Protein AF-A0A244EF75-F1 (afdb_monomer_lite)

Secondary structure (DSSP, 8-state):
-PPPPPTT--HHHHHHHHHHHHHHHHHHHHHHHHHHHHHHHHHHHHHHHHHHTT--HHHHHHHHHHHHHHHHHHHHHHHHHHHHHHHHHHHHHHHTS--

Foldseek 3Di:
DQDDDDPPDDPVRSVVSLVVNLVCLVVVLVVQLVVLVVQLVVLVVQLVVCVVVVHPVVSNVVSVVSNVVSVVSNVVSVVVSVVVVVVSVVVVVVVPDDD

Structure (mmCIF, N/CA/C/O backbone):
data_AF-A0A244EF75-F1
#
_entry.id   AF-A0A244EF75-F1
#
loop_
_atom_site.group_PDB
_atom_site.id
_atom_site.type_symbol
_atom_site.label_atom_id
_atom_site.label_alt_id
_atom_site.label_comp_id
_atom_site.label_asym_id
_atom_site.label_entity_id
_atom_site.label_seq_id
_atom_site.pdbx_PDB_ins_code
_atom_site.Cartn_x
_atom_site.Cartn_y
_atom_site.Cartn_z
_atom_site.occupancy
_atom_site.B_iso_or_equiv
_atom_site.auth_seq_id
_atom_site.auth_comp_id
_atom_site.auth_asym_id
_atom_site.auth_atom_id
_atom_site.pdbx_PDB_model_num
ATOM 1 N N . MET A 1 1 ? -0.216 -7.371 18.223 1.00 56.91 1 MET A N 1
ATOM 2 C CA . MET A 1 1 ? -1.247 -8.352 18.627 1.00 56.91 1 MET A CA 1
ATOM 3 C C . MET A 1 1 ? -2.322 -7.538 19.320 1.00 56.91 1 MET A C 1
ATOM 5 O O . MET A 1 1 ? -1.937 -6.695 20.115 1.00 56.91 1 MET A O 1
ATOM 9 N N . LEU A 1 2 ? -3.598 -7.676 18.940 1.00 69.81 2 LEU A N 1
ATOM 10 C CA . LEU A 1 2 ? -4.684 -6.931 19.593 1.00 69.81 2 LEU A CA 1
ATOM 11 C C . LEU A 1 2 ? -4.819 -7.440 21.028 1.00 69.81 2 LEU A C 1
ATOM 13 O O . LEU A 1 2 ? -4.877 -8.655 21.233 1.00 69.81 2 LEU A O 1
ATOM 17 N N . GLU A 1 3 ? -4.831 -6.535 21.994 1.00 73.88 3 GLU A N 1
ATOM 18 C CA . GLU A 1 3 ? -5.030 -6.899 23.391 1.00 73.88 3 GLU A CA 1
ATOM 19 C C . GLU A 1 3 ? -6.499 -7.251 23.635 1.00 73.88 3 GLU A C 1
ATOM 21 O O . GLU A 1 3 ? -7.383 -6.509 23.196 1.00 73.88 3 GLU A O 1
ATOM 26 N N . PRO A 1 4 ? -6.781 -8.389 24.290 1.00 74.31 4 PRO A N 1
ATOM 27 C CA . PRO A 1 4 ? -8.144 -8.767 24.620 1.00 74.31 4 PRO A CA 1
ATOM 28 C C . PRO A 1 4 ? -8.687 -7.880 25.747 1.00 74.31 4 PRO A C 1
ATOM 30 O O . PRO A 1 4 ? -8.023 -7.686 26.764 1.00 74.31 4 PRO A O 1
ATOM 33 N N . VAL A 1 5 ? -9.915 -7.388 25.584 1.00 74.00 5 VAL A N 1
ATOM 34 C CA . VAL A 1 5 ? -10.669 -6.744 26.667 1.00 74.00 5 VAL A CA 1
ATOM 35 C C . VAL A 1 5 ? -11.124 -7.831 27.648 1.00 74.00 5 VAL A C 1
ATOM 37 O O . VAL A 1 5 ? -11.659 -8.864 27.236 1.00 74.00 5 VAL A O 1
ATOM 40 N N . SER A 1 6 ? -10.861 -7.632 28.941 1.00 74.31 6 SER A N 1
ATOM 41 C CA . SER A 1 6 ? -11.263 -8.564 30.002 1.00 74.31 6 SER A CA 1
ATOM 42 C C . SER A 1 6 ? -12.773 -8.497 30.229 1.00 74.31 6 SER A C 1
ATOM 44 O O . SER A 1 6 ? -13.342 -7.416 30.263 1.00 74.31 6 SER A O 1
ATOM 46 N N . ALA A 1 7 ? -13.431 -9.632 30.475 1.00 68.56 7 ALA A N 1
ATOM 47 C CA . ALA A 1 7 ? -14.876 -9.673 30.735 1.00 68.56 7 ALA A CA 1
ATOM 48 C C . ALA A 1 7 ? -15.316 -8.919 32.014 1.00 68.56 7 ALA A C 1
ATOM 50 O O . ALA A 1 7 ? -16.511 -8.761 32.239 1.00 68.56 7 ALA A O 1
ATOM 51 N N . GLY A 1 8 ? -14.369 -8.484 32.855 1.00 71.94 8 GLY A N 1
ATOM 52 C CA . GLY A 1 8 ? -14.623 -7.706 34.072 1.00 71.94 8 GLY A CA 1
ATOM 53 C C . GLY A 1 8 ? -14.037 -6.291 34.067 1.00 71.94 8 GLY A C 1
ATOM 54 O O . GLY A 1 8 ? -13.991 -5.683 35.133 1.00 71.94 8 GLY A O 1
ATOM 55 N N . SER A 1 9 ? -13.541 -5.789 32.929 1.00 74.56 9 SER A N 1
ATOM 56 C CA . SER A 1 9 ? -13.015 -4.420 32.843 1.00 74.56 9 SER A CA 1
ATOM 57 C C . SER A 1 9 ? -14.132 -3.387 32.965 1.00 74.56 9 SER A C 1
ATOM 59 O O . SER A 1 9 ? -15.236 -3.604 32.461 1.00 74.56 9 SER A O 1
ATOM 61 N N . SER A 1 10 ? -13.834 -2.248 33.590 1.00 79.75 10 SER A N 1
ATOM 62 C CA . SER A 1 10 ? -14.747 -1.100 33.574 1.00 79.75 10 SER A CA 1
ATOM 63 C C . SER A 1 10 ? -14.924 -0.557 32.146 1.00 79.75 10 SER A C 1
ATOM 65 O O . SER A 1 10 ? -14.103 -0.826 31.265 1.00 79.75 10 SER A O 1
ATOM 67 N N . GLU A 1 11 ? -15.985 0.220 31.899 1.00 78.56 11 GLU A N 1
ATOM 68 C CA . GLU A 1 11 ? -16.203 0.859 30.589 1.00 78.56 11 GLU A CA 1
ATOM 69 C C . GLU A 1 11 ? -15.008 1.734 30.167 1.00 78.56 11 GLU A C 1
ATOM 71 O O . GLU A 1 11 ? -14.630 1.735 28.994 1.00 78.56 11 GLU A O 1
ATOM 76 N N . ASP A 1 12 ? -14.366 2.409 31.126 1.00 79.94 12 ASP A N 1
ATOM 77 C CA . ASP A 1 12 ? -13.183 3.242 30.885 1.00 79.94 12 ASP A CA 1
ATOM 78 C C . ASP A 1 12 ? -11.949 2.400 30.510 1.00 79.94 12 ASP A C 1
ATOM 80 O O . AS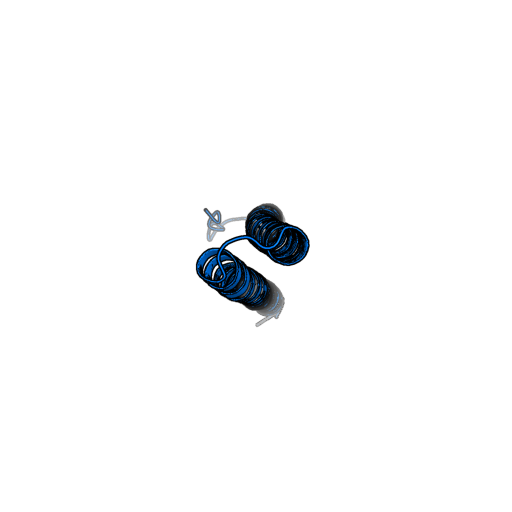P A 1 12 ? -11.237 2.728 29.559 1.00 79.94 12 ASP A O 1
ATOM 84 N N . GLU A 1 13 ? -11.720 1.274 31.194 1.00 80.81 13 GLU A N 1
ATOM 85 C CA . GLU A 1 13 ? -10.618 0.353 30.877 1.00 80.81 13 GLU A CA 1
ATOM 86 C C . GLU A 1 13 ? -10.805 -0.312 29.506 1.00 80.81 13 GLU A C 1
ATOM 88 O O . GLU A 1 13 ? -9.848 -0.441 28.735 1.00 80.81 13 GLU A O 1
ATOM 93 N N . ALA A 1 14 ? -12.038 -0.703 29.172 1.00 78.50 14 ALA A N 1
ATOM 94 C CA . ALA A 1 14 ? -12.367 -1.253 27.861 1.00 78.50 14 ALA A CA 1
ATOM 95 C C . ALA A 1 14 ? -12.127 -0.222 26.744 1.00 78.50 14 ALA A C 1
ATOM 97 O O . ALA A 1 14 ? -11.516 -0.545 25.720 1.00 78.50 14 ALA A O 1
ATOM 98 N N . ALA A 1 15 ? -12.532 1.035 26.960 1.00 79.00 15 ALA A N 1
ATOM 99 C CA . ALA A 1 15 ? -12.326 2.121 26.006 1.00 79.00 15 ALA A CA 1
ATOM 100 C C . ALA A 1 15 ? -10.837 2.438 25.779 1.00 79.00 15 ALA A C 1
ATOM 102 O O . ALA A 1 15 ? -10.429 2.719 24.646 1.00 79.00 15 ALA A O 1
ATOM 103 N N . GLU A 1 16 ? -10.009 2.369 26.823 1.00 84.88 16 GLU A N 1
ATOM 104 C CA . GLU A 1 16 ? -8.568 2.604 26.708 1.00 84.88 16 GLU A CA 1
ATOM 105 C C . GLU A 1 16 ? -7.852 1.481 25.937 1.00 84.88 16 GLU A C 1
ATOM 107 O O . GLU A 1 16 ? -7.009 1.755 25.071 1.00 84.88 16 GLU A O 1
ATOM 112 N N . VAL A 1 17 ? -8.230 0.219 26.173 1.00 82.94 17 VAL A N 1
ATOM 113 C CA . VAL A 1 17 ? -7.717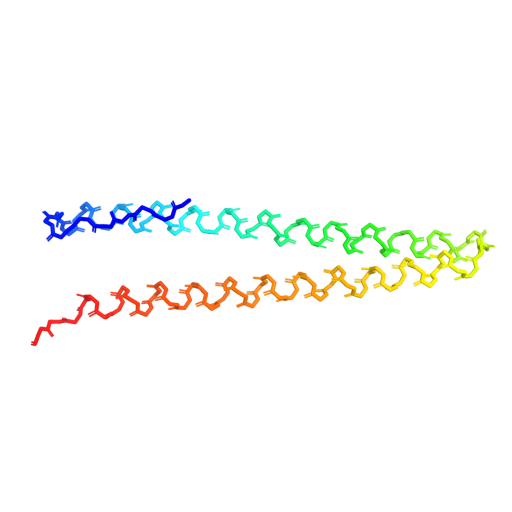 -0.930 25.405 1.00 82.94 17 VAL A CA 1
ATOM 114 C C . VAL A 1 17 ? -8.122 -0.829 23.933 1.00 82.94 17 VAL A C 1
ATOM 116 O O . VAL A 1 17 ? -7.282 -1.016 23.047 1.00 82.94 17 VAL A O 1
ATOM 119 N N . ASP A 1 18 ? -9.371 -0.462 23.645 1.00 81.00 18 ASP A N 1
ATOM 120 C CA . ASP A 1 18 ? -9.848 -0.254 22.275 1.00 81.00 18 ASP A CA 1
ATOM 121 C C . ASP A 1 18 ? -9.118 0.892 21.568 1.00 81.00 18 ASP A C 1
ATOM 123 O O . ASP A 1 18 ? -8.736 0.758 20.399 1.00 81.00 18 ASP A O 1
ATOM 127 N N . TYR A 1 19 ? -8.852 1.997 22.270 1.00 81.62 19 TYR A N 1
ATOM 128 C CA . TYR A 1 19 ? -8.061 3.105 21.739 1.00 81.62 19 TYR A CA 1
ATOM 129 C C . TYR A 1 19 ? -6.638 2.660 21.382 1.00 81.62 19 TYR A C 1
ATOM 131 O O . TYR A 1 19 ? -6.173 2.905 20.262 1.00 81.62 19 TYR A O 1
ATOM 139 N N . ARG A 1 20 ? -5.958 1.943 22.287 1.00 84.75 20 ARG A N 1
ATOM 140 C CA . ARG A 1 20 ? -4.602 1.418 22.053 1.00 84.75 20 ARG A CA 1
ATOM 141 C C . ARG A 1 20 ? -4.572 0.436 20.882 1.00 84.75 20 ARG A C 1
ATOM 143 O O . ARG A 1 20 ? -3.704 0.538 20.010 1.00 84.75 20 ARG A O 1
ATOM 150 N N . ASN A 1 21 ? -5.553 -0.459 20.808 1.00 82.88 21 ASN A N 1
ATOM 151 C CA . ASN A 1 21 ? -5.722 -1.409 19.711 1.00 82.88 21 ASN A CA 1
ATOM 152 C C . ASN A 1 21 ? -5.964 -0.716 18.364 1.00 82.88 21 ASN A C 1
ATOM 154 O O . ASN A 1 21 ? -5.360 -1.097 17.356 1.00 82.88 21 ASN A O 1
ATOM 158 N N . ALA A 1 22 ? -6.804 0.321 18.332 1.00 81.38 22 ALA A N 1
ATOM 159 C CA . ALA A 1 22 ? -7.070 1.102 17.128 1.00 81.38 22 ALA A CA 1
ATOM 160 C C . ALA A 1 22 ? -5.820 1.858 16.654 1.00 81.38 22 ALA A C 1
ATOM 162 O O . ALA A 1 22 ? -5.513 1.861 15.457 1.00 81.38 22 ALA A O 1
ATOM 163 N N . LEU A 1 23 ? -5.069 2.453 17.585 1.00 85.56 23 LEU A N 1
ATOM 164 C CA . LEU A 1 23 ? -3.831 3.170 17.283 1.00 85.56 23 LEU A CA 1
ATOM 165 C C . LEU A 1 23 ? -2.755 2.222 16.735 1.00 85.56 23 LEU A C 1
ATOM 167 O O . LEU A 1 23 ? -2.095 2.538 15.739 1.00 85.56 23 LEU A O 1
ATOM 171 N N . TRP A 1 24 ? -2.616 1.041 17.346 1.00 84.88 24 TRP A N 1
ATOM 172 C CA . TRP A 1 24 ? -1.707 -0.005 16.881 1.00 84.88 24 TRP A CA 1
ATOM 173 C C . TRP A 1 24 ? -2.091 -0.497 15.486 1.00 84.88 24 TRP A C 1
ATOM 175 O O . TRP A 1 24 ? -1.241 -0.534 14.598 1.00 84.88 24 TRP A O 1
ATOM 185 N N . LEU A 1 25 ? -3.370 -0.819 15.264 1.00 83.94 25 LEU A N 1
ATOM 186 C CA . LEU A 1 25 ? -3.866 -1.288 13.971 1.00 83.94 25 LEU A CA 1
ATOM 187 C C . LEU A 1 25 ? -3.609 -0.256 12.871 1.00 83.94 25 LEU A C 1
ATOM 189 O O . LEU A 1 25 ? -3.133 -0.619 11.797 1.00 83.94 25 LEU A O 1
ATOM 193 N N . ARG A 1 26 ? -3.892 1.022 13.140 1.00 86.19 26 ARG A N 1
ATOM 194 C CA . ARG A 1 26 ? -3.647 2.110 12.191 1.00 86.19 26 ARG A CA 1
ATOM 195 C C . ARG A 1 26 ? -2.163 2.244 11.868 1.00 86.19 26 ARG A C 1
ATOM 197 O O . ARG A 1 26 ? -1.797 2.168 10.704 1.00 86.19 26 ARG A O 1
ATOM 204 N N . SER A 1 27 ? -1.318 2.366 12.889 1.00 88.12 27 SER A N 1
ATOM 205 C CA . SER A 1 27 ? 0.126 2.566 12.704 1.00 88.12 27 SER A CA 1
ATOM 206 C C . SER A 1 27 ? 0.772 1.380 11.982 1.00 88.12 27 SER A C 1
ATOM 208 O O . SER A 1 27 ? 1.601 1.558 11.091 1.00 88.12 27 SER A O 1
ATOM 210 N N . TYR A 1 28 ? 0.354 0.158 12.325 1.00 87.25 28 TYR A N 1
ATOM 211 C CA . TYR A 1 28 ? 0.797 -1.057 11.653 1.00 87.25 28 TYR A CA 1
ATOM 212 C C . TYR A 1 28 ? 0.383 -1.049 10.179 1.00 87.25 28 TYR A C 1
ATOM 214 O O . TYR A 1 28 ? 1.233 -1.217 9.309 1.00 87.25 28 TYR A O 1
ATOM 222 N N . MET A 1 29 ? -0.896 -0.803 9.879 1.00 89.88 29 MET A N 1
ATOM 223 C CA . MET A 1 29 ? -1.403 -0.800 8.501 1.00 89.88 29 MET A CA 1
ATOM 224 C C . MET A 1 29 ? -0.789 0.317 7.652 1.00 89.88 29 MET A C 1
ATOM 226 O O . MET A 1 29 ? -0.423 0.057 6.505 1.00 89.88 29 MET A O 1
ATOM 230 N N . ASP A 1 30 ? -0.594 1.511 8.217 1.00 91.69 30 ASP A N 1
ATOM 231 C CA . ASP A 1 30 ? 0.059 2.639 7.544 1.00 91.69 30 ASP A CA 1
ATOM 232 C C . ASP A 1 30 ? 1.484 2.267 7.102 1.00 91.69 30 ASP A C 1
ATOM 234 O O . ASP A 1 30 ? 1.862 2.532 5.960 1.00 91.69 30 ASP A O 1
ATOM 238 N N . MET A 1 31 ? 2.250 1.557 7.940 1.00 94.12 31 MET A N 1
ATOM 239 C CA . MET A 1 31 ? 3.589 1.076 7.576 1.00 94.12 31 MET A CA 1
ATOM 240 C C . MET A 1 31 ? 3.560 0.091 6.395 1.00 94.12 31 MET A C 1
ATOM 242 O O . MET A 1 31 ? 4.408 0.172 5.504 1.00 94.12 31 MET A O 1
ATOM 246 N N . TYR A 1 32 ? 2.587 -0.826 6.343 1.00 91.44 32 TYR A N 1
ATOM 247 C CA . TYR A 1 32 ? 2.458 -1.748 5.206 1.00 91.44 32 TYR A CA 1
ATOM 248 C C . TYR A 1 32 ? 2.032 -1.033 3.930 1.00 91.44 32 TYR A C 1
ATOM 250 O O . TYR A 1 32 ? 2.597 -1.308 2.871 1.00 91.44 32 TYR A O 1
ATOM 258 N N . ILE A 1 33 ? 1.067 -0.116 4.018 1.00 92.56 33 ILE A N 1
ATOM 259 C CA . ILE A 1 33 ? 0.629 0.690 2.874 1.00 92.56 33 ILE A CA 1
ATOM 260 C C . ILE A 1 33 ? 1.812 1.505 2.342 1.00 92.56 33 ILE A C 1
ATOM 262 O O . ILE A 1 33 ? 2.076 1.461 1.141 1.00 92.56 33 ILE A O 1
ATOM 266 N N . LEU A 1 34 ? 2.578 2.156 3.224 1.00 94.81 34 LEU A N 1
ATOM 267 C CA . LEU A 1 34 ? 3.775 2.910 2.853 1.00 94.81 34 LEU A CA 1
ATOM 268 C C . LEU A 1 34 ? 4.829 2.015 2.194 1.00 94.81 34 LEU A C 1
ATOM 270 O O . LEU A 1 34 ? 5.400 2.391 1.176 1.00 94.81 34 LEU A O 1
ATOM 274 N N . ARG A 1 35 ? 5.052 0.801 2.712 1.00 95.75 35 ARG A N 1
ATOM 275 C CA . ARG A 1 35 ? 5.983 -0.167 2.110 1.00 95.75 35 ARG A CA 1
ATOM 276 C C . ARG A 1 35 ? 5.603 -0.498 0.667 1.00 95.75 35 ARG A C 1
ATOM 278 O O . ARG A 1 35 ? 6.466 -0.490 -0.209 1.00 95.75 35 ARG A O 1
ATOM 285 N N . TRP A 1 36 ? 4.326 -0.783 0.416 1.00 96.12 36 TRP A N 1
ATOM 286 C CA . TRP A 1 36 ? 3.832 -1.069 -0.934 1.00 96.12 36 TRP A CA 1
ATOM 287 C C . TRP A 1 36 ? 3.870 0.166 -1.841 1.00 96.12 36 TRP A C 1
ATOM 289 O O . TRP A 1 36 ? 4.233 0.038 -3.009 1.00 96.12 36 TRP A O 1
ATOM 299 N N . ALA A 1 37 ? 3.579 1.354 -1.307 1.00 95.12 37 ALA A N 1
ATOM 300 C CA . ALA A 1 37 ? 3.687 2.614 -2.037 1.00 95.12 37 ALA A CA 1
ATOM 301 C C . ALA A 1 37 ? 5.137 2.912 -2.457 1.00 95.12 37 ALA A C 1
ATOM 303 O O . ALA A 1 37 ? 5.385 3.226 -3.619 1.00 95.12 37 ALA A O 1
ATOM 304 N N . CYS A 1 38 ? 6.106 2.748 -1.551 1.00 97.38 38 CYS A N 1
ATOM 305 C CA . CYS A 1 38 ? 7.529 2.916 -1.851 1.00 97.38 38 CYS A CA 1
ATOM 306 C C . CYS A 1 38 ? 8.014 1.905 -2.894 1.00 97.38 38 CYS A C 1
ATOM 308 O O . CYS A 1 38 ? 8.731 2.281 -3.818 1.00 97.38 38 CYS A O 1
ATOM 310 N N . LEU A 1 39 ? 7.602 0.636 -2.780 1.00 96.56 39 LEU A N 1
ATOM 311 C CA . LEU A 1 39 ? 7.922 -0.389 -3.774 1.00 96.56 39 LEU A CA 1
ATOM 312 C C . LEU A 1 39 ? 7.366 -0.014 -5.154 1.00 96.56 39 LEU A C 1
ATOM 314 O O . LEU A 1 39 ? 8.080 -0.088 -6.151 1.00 96.56 39 LEU A O 1
ATOM 318 N N . TRP A 1 40 ? 6.107 0.421 -5.206 1.00 97.56 40 TRP A N 1
ATOM 319 C CA . TRP A 1 40 ? 5.456 0.850 -6.440 1.00 97.56 40 TRP A CA 1
ATOM 320 C C . TRP A 1 40 ? 6.160 2.049 -7.085 1.00 97.56 40 TRP A C 1
ATOM 322 O O . TRP A 1 40 ? 6.499 1.991 -8.266 1.00 97.56 40 TRP A O 1
ATOM 332 N N . LEU A 1 41 ? 6.440 3.102 -6.310 1.00 97.88 41 LEU A N 1
ATOM 333 C CA . LEU A 1 41 ? 7.153 4.290 -6.790 1.00 97.88 41 LEU A CA 1
ATOM 334 C C . LEU A 1 41 ? 8.574 3.957 -7.252 1.00 97.88 41 LEU A C 1
ATOM 336 O O . LEU A 1 41 ? 9.002 4.436 -8.299 1.00 97.88 41 LEU A O 1
ATOM 340 N N . GLY A 1 42 ? 9.290 3.108 -6.512 1.00 97.69 42 GLY A N 1
ATOM 341 C CA . GLY A 1 42 ? 10.630 2.661 -6.886 1.00 97.69 42 GLY A CA 1
ATOM 342 C C . GLY A 1 42 ? 10.639 1.891 -8.207 1.00 97.69 42 GLY A C 1
ATOM 343 O O . GLY A 1 42 ? 11.503 2.123 -9.049 1.00 97.69 42 GLY A O 1
ATOM 344 N N . LEU A 1 43 ? 9.648 1.025 -8.431 1.00 97.50 43 LEU A N 1
ATOM 345 C CA . LEU A 1 43 ? 9.521 0.261 -9.674 1.00 97.50 43 LEU A CA 1
ATOM 346 C C . LEU A 1 43 ? 9.068 1.125 -10.854 1.00 97.50 43 LEU A C 1
ATOM 348 O O . LEU A 1 43 ? 9.526 0.902 -11.972 1.00 97.50 43 LEU A O 1
ATOM 352 N N . LEU A 1 44 ? 8.245 2.149 -10.613 1.00 97.31 44 LEU A N 1
ATOM 353 C CA . LEU A 1 44 ? 7.944 3.170 -11.618 1.00 97.31 44 LEU A CA 1
ATOM 354 C C . LEU A 1 44 ? 9.186 3.977 -11.999 1.00 97.31 44 LEU A C 1
ATOM 356 O O . LEU A 1 44 ? 9.463 4.137 -13.185 1.00 97.31 44 LEU A O 1
ATOM 360 N N . AL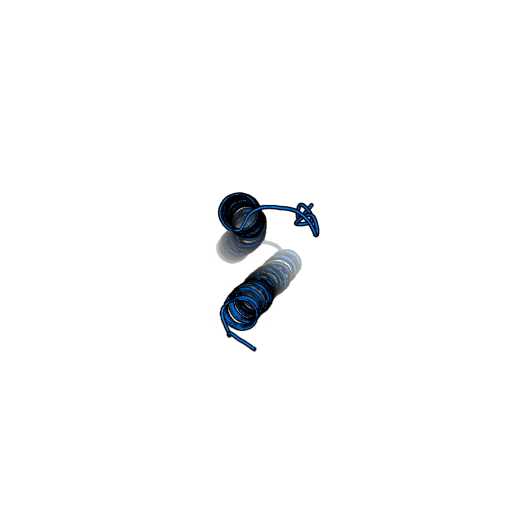A A 1 45 ? 9.956 4.445 -11.016 1.00 96.69 45 ALA A N 1
ATOM 361 C CA . ALA A 1 45 ? 11.204 5.159 -11.266 1.00 96.69 45 ALA A CA 1
ATOM 362 C C . ALA A 1 45 ? 12.197 4.284 -12.045 1.00 96.69 45 ALA A C 1
ATOM 364 O O . ALA A 1 45 ? 12.793 4.742 -13.019 1.00 96.69 45 ALA A O 1
ATOM 365 N N . LEU A 1 46 ? 12.314 3.003 -11.677 1.00 95.00 46 LEU A N 1
ATOM 366 C CA . LEU A 1 46 ? 13.124 2.037 -12.412 1.00 95.00 46 LEU A CA 1
ATOM 367 C C . LEU A 1 46 ? 12.627 1.869 -13.851 1.00 95.00 46 LEU A C 1
ATOM 369 O O . LEU A 1 46 ? 13.437 1.927 -14.766 1.00 95.00 46 LEU A O 1
ATOM 373 N N . ALA A 1 47 ? 11.322 1.707 -14.074 1.00 95.12 47 ALA A N 1
ATOM 374 C CA . ALA A 1 47 ? 10.765 1.586 -15.420 1.00 95.12 47 ALA A CA 1
ATOM 375 C C . ALA A 1 47 ? 11.068 2.825 -16.281 1.00 95.12 47 ALA A C 1
ATOM 377 O O . ALA A 1 47 ? 11.455 2.677 -17.439 1.00 95.12 47 ALA A O 1
ATOM 378 N N . ILE A 1 48 ? 10.967 4.032 -15.709 1.00 94.94 48 ILE A N 1
ATOM 379 C CA . ILE A 1 48 ? 11.312 5.292 -16.389 1.00 94.94 48 ILE A CA 1
ATOM 380 C C . ILE A 1 48 ? 12.795 5.311 -16.769 1.00 94.94 48 ILE A C 1
ATOM 382 O O . ILE A 1 48 ? 13.123 5.601 -17.920 1.00 94.94 48 ILE A O 1
ATOM 386 N N . LEU A 1 49 ? 13.691 4.970 -15.837 1.00 95.62 49 LEU A N 1
ATOM 387 C CA . LEU A 1 49 ? 15.135 4.934 -16.089 1.00 95.62 49 LEU A CA 1
ATOM 388 C C . LEU A 1 49 ? 15.476 3.903 -17.167 1.00 95.62 49 LEU A C 1
ATOM 390 O O . LEU A 1 49 ? 16.139 4.217 -18.149 1.00 95.62 49 LEU A O 1
ATOM 394 N N . VAL A 1 50 ? 14.972 2.681 -17.019 1.00 94.44 50 VAL A N 1
ATOM 395 C CA . VAL A 1 50 ? 15.220 1.576 -17.949 1.00 94.44 50 VAL A CA 1
ATOM 396 C C . VAL A 1 50 ? 14.745 1.927 -19.357 1.00 94.44 50 VAL A C 1
ATOM 398 O O . VAL A 1 50 ? 15.461 1.664 -20.319 1.00 94.44 50 VAL A O 1
ATOM 401 N N . HIS A 1 51 ? 13.579 2.566 -19.477 1.00 91.56 51 HIS A N 1
ATOM 402 C CA . HIS A 1 51 ? 13.070 3.049 -20.757 1.00 91.56 51 HIS A CA 1
ATOM 403 C C . HIS A 1 51 ? 13.931 4.178 -21.346 1.00 91.56 51 HIS A C 1
ATOM 405 O O . HIS A 1 51 ? 14.243 4.145 -22.531 1.00 91.56 51 HIS A O 1
ATOM 411 N N . SER A 1 52 ? 14.348 5.146 -20.524 1.00 90.12 52 SER A N 1
ATOM 412 C CA . SER A 1 52 ? 15.097 6.335 -20.969 1.00 90.12 52 SER A CA 1
ATOM 413 C C . SER A 1 52 ? 16.527 6.034 -21.421 1.00 90.12 52 SER A C 1
ATOM 415 O O . SER A 1 52 ? 17.075 6.760 -22.242 1.00 90.12 52 SER A O 1
ATOM 417 N N . TYR A 1 53 ? 17.138 4.985 -20.874 1.00 91.44 53 TYR A N 1
ATOM 418 C CA . TYR A 1 53 ? 18.527 4.608 -21.149 1.00 91.44 53 TYR A CA 1
ATOM 419 C C . TYR A 1 53 ? 18.649 3.362 -22.044 1.00 91.44 53 TYR A C 1
ATOM 421 O O . TYR A 1 53 ? 19.707 2.741 -22.072 1.00 91.44 53 TYR A O 1
ATOM 429 N N . GLU A 1 54 ? 17.575 2.981 -22.748 1.00 89.00 54 GLU A N 1
ATOM 430 C CA . GLU A 1 54 ? 17.560 1.864 -23.712 1.00 89.00 54 GLU A CA 1
ATOM 431 C C . GLU A 1 54 ? 18.092 0.534 -23.141 1.00 89.00 54 GLU A C 1
ATOM 433 O O . GLU A 1 54 ? 18.710 -0.282 -23.829 1.00 89.00 54 GLU A O 1
ATOM 438 N N . PHE A 1 55 ? 17.841 0.288 -21.854 1.00 90.19 55 PHE A N 1
ATOM 439 C CA . PHE A 1 55 ? 18.196 -0.975 -21.216 1.00 90.19 55 PHE A CA 1
ATOM 440 C C . PHE A 1 55 ? 17.398 -2.150 -21.815 1.00 90.19 55 PHE A C 1
ATOM 442 O O . PHE A 1 55 ? 16.361 -1.950 -22.456 1.00 90.19 55 PHE A O 1
ATOM 449 N N . PRO A 1 56 ? 17.826 -3.408 -21.574 1.00 92.69 56 PRO A N 1
ATOM 450 C CA . PRO A 1 56 ? 17.143 -4.580 -22.107 1.00 92.69 56 PRO A CA 1
ATOM 451 C C . PRO A 1 56 ? 15.644 -4.574 -21.791 1.00 92.69 56 PRO A C 1
ATOM 453 O O . PRO A 1 56 ? 15.245 -4.428 -20.635 1.00 92.69 56 PRO A O 1
ATOM 456 N N . GLY A 1 57 ? 14.806 -4.824 -22.802 1.00 89.50 57 GLY A N 1
ATOM 457 C CA . GLY A 1 57 ? 13.346 -4.801 -22.649 1.00 89.50 57 GLY A CA 1
ATOM 458 C C . GLY A 1 57 ? 12.810 -5.761 -21.577 1.00 89.50 57 GLY A C 1
ATOM 459 O O . GLY A 1 57 ? 11.765 -5.505 -20.985 1.00 89.50 57 GLY A O 1
ATOM 460 N N . ILE A 1 58 ? 13.553 -6.825 -21.253 1.00 92.69 58 ILE A N 1
ATOM 461 C CA . ILE A 1 58 ? 13.209 -7.750 -20.165 1.00 92.69 58 ILE A CA 1
ATOM 462 C C . ILE A 1 58 ? 13.215 -7.055 -18.795 1.00 92.69 58 ILE A C 1
ATOM 464 O O . ILE A 1 58 ? 12.369 -7.344 -17.952 1.00 92.69 58 ILE A O 1
ATOM 468 N N . LEU A 1 59 ? 14.128 -6.100 -18.589 1.00 92.56 59 LEU A N 1
ATOM 469 C CA . LEU A 1 59 ? 14.225 -5.323 -17.358 1.00 92.56 59 LEU A CA 1
ATOM 470 C C . LEU A 1 59 ? 13.054 -4.340 -17.250 1.00 92.56 59 LEU A C 1
ATOM 472 O O . LEU A 1 59 ? 12.504 -4.162 -16.166 1.00 92.56 59 LEU A O 1
ATOM 476 N N . LEU A 1 60 ? 12.620 -3.770 -18.380 1.00 93.56 60 LEU A N 1
ATOM 477 C CA . LEU A 1 60 ? 11.442 -2.901 -18.434 1.00 93.56 60 LEU A CA 1
ATOM 478 C C . LEU A 1 60 ? 10.178 -3.694 -18.103 1.00 93.56 60 LEU A C 1
ATOM 480 O O . LEU A 1 60 ?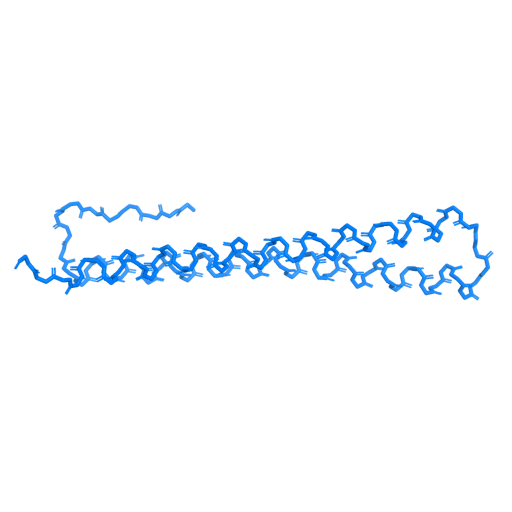 9.386 -3.274 -17.261 1.00 93.56 60 LEU A O 1
ATOM 484 N N . MET A 1 61 ? 10.021 -4.872 -18.709 1.00 96.06 61 MET A N 1
ATOM 485 C CA . MET A 1 61 ? 8.905 -5.773 -18.420 1.00 96.06 61 MET A CA 1
ATOM 486 C C . MET A 1 61 ? 8.878 -6.192 -16.949 1.00 96.06 61 MET A C 1
ATOM 488 O O . MET A 1 61 ? 7.814 -6.168 -16.330 1.00 96.06 61 MET A O 1
ATOM 492 N N . ALA A 1 62 ? 10.032 -6.525 -16.363 1.00 96.31 62 ALA A N 1
ATOM 493 C CA . ALA A 1 62 ? 10.134 -6.861 -14.947 1.00 96.31 62 ALA A CA 1
ATOM 494 C C . ALA A 1 62 ? 9.763 -5.672 -14.042 1.00 96.31 62 ALA A C 1
ATOM 496 O O . ALA A 1 62 ? 8.988 -5.845 -13.101 1.00 96.31 62 ALA A O 1
ATOM 497 N N . ALA A 1 63 ? 10.253 -4.465 -14.349 1.00 95.69 63 ALA A N 1
ATOM 498 C CA . ALA A 1 63 ? 9.943 -3.252 -13.593 1.00 95.69 63 ALA A CA 1
ATOM 499 C C . ALA A 1 63 ? 8.447 -2.905 -13.653 1.00 95.69 63 ALA A C 1
ATOM 501 O O . ALA A 1 63 ? 7.827 -2.677 -12.614 1.00 95.69 63 ALA A O 1
ATOM 502 N N . LEU A 1 64 ? 7.838 -2.941 -14.843 1.00 96.50 64 LEU A N 1
ATOM 503 C CA . LEU A 1 64 ? 6.408 -2.677 -15.031 1.00 96.50 64 LEU A CA 1
ATOM 504 C C . LEU A 1 64 ? 5.535 -3.731 -14.346 1.00 96.50 64 LEU A C 1
ATOM 506 O O . LEU A 1 64 ? 4.591 -3.387 -13.636 1.00 96.50 64 LEU A O 1
ATOM 510 N N . THR A 1 65 ? 5.873 -5.010 -14.507 1.00 97.62 65 THR A N 1
ATOM 511 C CA . THR A 1 65 ? 5.162 -6.114 -13.845 1.00 97.62 65 THR A CA 1
ATOM 512 C C . THR A 1 65 ? 5.235 -5.959 -12.330 1.00 97.62 65 THR A C 1
ATOM 514 O O . THR A 1 65 ? 4.219 -6.025 -11.637 1.00 97.62 65 THR A O 1
ATOM 517 N N . GLY A 1 66 ? 6.428 -5.675 -11.808 1.00 96.31 66 GLY A N 1
ATOM 518 C CA . GLY A 1 66 ? 6.626 -5.391 -10.397 1.00 96.31 66 GLY A CA 1
A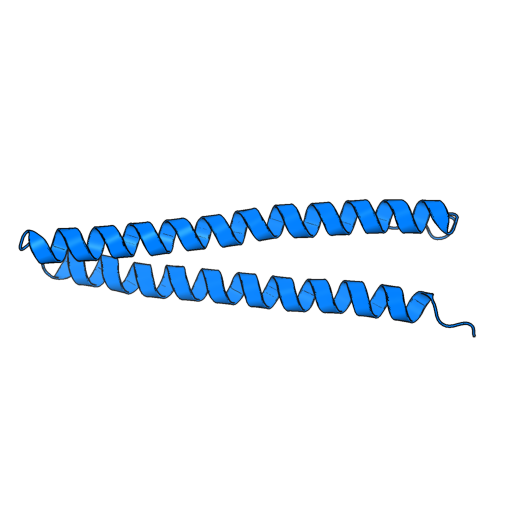TOM 519 C C . GLY A 1 66 ? 5.819 -4.178 -9.925 1.00 96.31 66 GLY A C 1
ATOM 520 O O . GLY A 1 66 ? 5.219 -4.238 -8.854 1.00 96.31 66 GLY A O 1
ATOM 521 N N . ALA A 1 67 ? 5.751 -3.100 -10.711 1.00 96.62 67 ALA A N 1
ATOM 522 C CA . ALA A 1 67 ? 4.944 -1.929 -10.380 1.00 96.62 67 ALA A CA 1
ATOM 523 C C . ALA A 1 67 ? 3.451 -2.291 -10.286 1.00 96.62 67 ALA A C 1
ATOM 525 O O . ALA A 1 67 ? 2.789 -1.913 -9.320 1.00 96.62 67 ALA A O 1
ATOM 526 N N . VAL A 1 68 ? 2.921 -3.094 -11.212 1.00 97.56 68 VAL A N 1
ATOM 527 C CA . VAL A 1 68 ? 1.531 -3.582 -11.133 1.00 97.56 68 VAL A CA 1
ATOM 528 C C . VAL A 1 68 ? 1.294 -4.370 -9.842 1.00 97.56 68 VAL A C 1
ATOM 530 O O . VAL A 1 68 ? 0.316 -4.109 -9.139 1.00 97.56 68 VAL A O 1
ATOM 533 N N . PHE A 1 69 ? 2.204 -5.278 -9.474 1.00 96.38 69 PHE A N 1
ATOM 534 C CA . PHE A 1 69 ? 2.107 -6.012 -8.208 1.00 96.38 69 PHE A CA 1
ATOM 535 C C . PHE A 1 69 ? 2.226 -5.101 -6.982 1.00 96.38 69 PHE A C 1
ATOM 537 O O . PHE A 1 69 ? 1.482 -5.278 -6.017 1.00 96.38 69 PHE A O 1
ATOM 544 N N . GLY A 1 70 ? 3.113 -4.106 -7.024 1.00 93.94 70 GLY A N 1
ATOM 545 C CA . GLY A 1 70 ? 3.269 -3.100 -5.977 1.00 93.94 70 GLY A CA 1
ATOM 546 C C . GLY A 1 70 ? 1.974 -2.323 -5.735 1.00 93.94 70 GLY A C 1
ATOM 547 O O . GLY A 1 70 ? 1.502 -2.216 -4.601 1.00 93.94 70 GLY A O 1
ATOM 548 N N . PHE A 1 71 ? 1.350 -1.862 -6.821 1.00 95.12 71 PHE A N 1
ATOM 549 C CA . PHE A 1 71 ? 0.070 -1.162 -6.788 1.00 95.12 71 PHE A CA 1
ATOM 550 C C . PHE A 1 71 ? -1.065 -2.059 -6.281 1.00 95.12 71 PHE A C 1
ATOM 552 O O . PHE A 1 71 ? -1.814 -1.665 -5.387 1.00 95.12 71 PHE A O 1
ATOM 559 N N . ALA A 1 72 ? -1.173 -3.286 -6.797 1.00 96.00 72 ALA A N 1
ATOM 560 C CA . ALA A 1 72 ? -2.183 -4.245 -6.356 1.00 96.00 72 ALA A CA 1
ATOM 561 C C . ALA A 1 72 ? -2.041 -4.578 -4.859 1.00 96.00 72 ALA A C 1
ATOM 563 O O . ALA A 1 72 ? -3.038 -4.611 -4.135 1.00 96.00 72 ALA A O 1
ATOM 564 N N . GLY A 1 73 ? -0.807 -4.760 -4.377 1.00 93.44 73 GLY A N 1
ATOM 565 C CA . GLY A 1 73 ? -0.507 -4.962 -2.960 1.00 93.44 73 GLY A CA 1
ATOM 566 C C . GLY A 1 73 ? -0.944 -3.778 -2.095 1.00 93.44 73 GLY A C 1
ATOM 567 O O . GLY A 1 73 ? -1.601 -3.978 -1.071 1.00 93.44 73 GLY A O 1
ATOM 568 N N . MET A 1 74 ? -0.671 -2.548 -2.541 1.00 94.25 74 MET A N 1
ATOM 569 C CA . MET A 1 74 ? -1.118 -1.324 -1.869 1.00 94.25 74 MET A CA 1
ATOM 570 C C . MET A 1 74 ? -2.650 -1.245 -1.781 1.00 94.25 74 MET A C 1
ATOM 572 O O . MET A 1 74 ? -3.197 -1.053 -0.694 1.00 94.25 74 MET A O 1
ATOM 576 N N . VAL A 1 75 ? -3.355 -1.446 -2.900 1.00 95.44 75 VAL A N 1
ATOM 577 C CA . VAL A 1 75 ? -4.829 -1.423 -2.949 1.00 95.44 75 VAL A CA 1
ATOM 578 C C . VAL A 1 75 ? -5.430 -2.489 -2.033 1.00 95.44 75 VAL A C 1
ATOM 580 O O . VAL A 1 75 ? -6.386 -2.211 -1.306 1.00 95.44 75 VAL A O 1
ATOM 583 N N . ASN A 1 76 ? -4.855 -3.693 -2.022 1.00 95.00 76 ASN A N 1
ATOM 584 C CA . ASN A 1 76 ? -5.315 -4.775 -1.160 1.00 95.00 76 ASN A CA 1
ATOM 585 C C . ASN A 1 76 ? -5.148 -4.420 0.328 1.00 95.00 76 ASN A C 1
ATOM 587 O O . ASN A 1 76 ? -6.087 -4.586 1.104 1.00 95.00 76 ASN A O 1
ATOM 591 N N . MET A 1 77 ? -4.009 -3.842 0.724 1.00 91.56 77 MET A N 1
ATOM 592 C CA . MET A 1 77 ? -3.793 -3.396 2.109 1.00 91.56 77 MET A CA 1
ATOM 593 C C . MET A 1 77 ? -4.771 -2.295 2.526 1.00 91.56 77 MET A C 1
ATOM 595 O O . MET A 1 77 ? -5.353 -2.371 3.609 1.00 91.56 77 MET A O 1
ATOM 599 N N . ILE A 1 78 ? -5.041 -1.322 1.650 1.00 92.12 78 ILE A N 1
ATOM 600 C CA . ILE A 1 78 ? -6.062 -0.292 1.899 1.00 92.12 78 ILE A CA 1
ATOM 601 C C . ILE A 1 78 ? -7.443 -0.939 2.076 1.00 92.12 78 ILE A C 1
ATOM 603 O O . ILE A 1 78 ? -8.190 -0.582 2.990 1.00 92.12 78 ILE A O 1
ATOM 607 N N . ALA A 1 79 ? -7.800 -1.910 1.232 1.00 93.38 7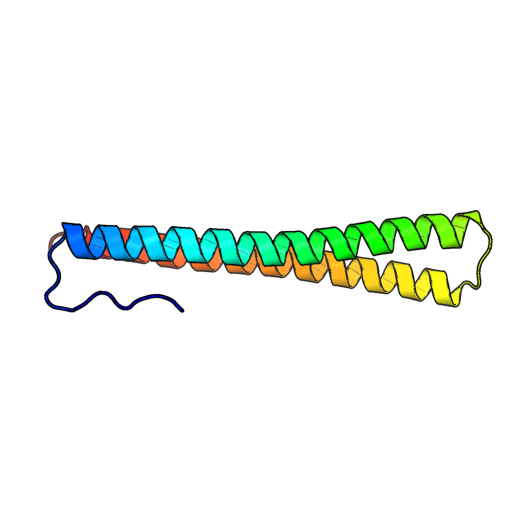9 ALA A N 1
ATOM 608 C CA . ALA A 1 79 ? -9.071 -2.619 1.340 1.00 93.38 79 ALA A CA 1
ATOM 609 C C . ALA A 1 79 ? -9.182 -3.415 2.652 1.00 93.38 79 ALA A C 1
ATOM 611 O O . ALA A 1 79 ? -10.226 -3.361 3.308 1.00 93.38 79 ALA A O 1
ATOM 612 N N . MET A 1 80 ? -8.117 -4.109 3.066 1.00 89.88 80 MET A N 1
ATOM 613 C CA . MET A 1 80 ? -8.063 -4.821 4.346 1.00 89.88 80 MET A CA 1
ATOM 614 C C . MET A 1 80 ? -8.198 -3.865 5.529 1.00 89.88 80 MET A C 1
ATOM 616 O O . MET A 1 80 ? -9.014 -4.120 6.413 1.00 89.88 80 MET A O 1
ATOM 620 N N . TYR A 1 81 ? -7.485 -2.736 5.513 1.00 87.88 81 TYR A N 1
ATOM 621 C CA . TYR A 1 81 ? -7.609 -1.709 6.545 1.00 87.88 81 TYR A CA 1
ATOM 622 C C . TYR A 1 81 ? -9.044 -1.185 6.645 1.00 87.88 81 TYR A C 1
ATOM 624 O O . TYR A 1 81 ? -9.614 -1.153 7.734 1.00 87.88 81 TYR A O 1
ATOM 632 N N . ARG A 1 82 ? -9.687 -0.863 5.514 1.00 88.88 82 ARG A N 1
ATOM 633 C CA . ARG A 1 82 ? -11.091 -0.409 5.500 1.00 88.88 82 ARG A CA 1
ATOM 634 C C . ARG A 1 82 ? -12.047 -1.464 6.059 1.00 88.88 82 ARG A C 1
ATOM 636 O O . ARG A 1 82 ? -12.986 -1.106 6.768 1.00 88.88 82 ARG A O 1
ATOM 643 N N . ARG A 1 83 ? -11.820 -2.749 5.760 1.00 88.69 83 ARG A N 1
ATOM 644 C CA . ARG A 1 83 ? -12.612 -3.860 6.316 1.00 88.69 83 ARG A CA 1
ATOM 645 C C . ARG A 1 83 ? -12.401 -3.996 7.823 1.00 88.69 83 ARG A C 1
ATOM 647 O O . ARG A 1 83 ? -13.384 -4.065 8.552 1.00 88.69 83 ARG A O 1
ATOM 654 N N . ALA A 1 84 ? -11.156 -3.973 8.290 1.00 84.50 84 ALA A N 1
ATOM 655 C CA . ALA A 1 84 ? -10.828 -4.075 9.710 1.00 84.50 84 ALA A CA 1
ATOM 656 C C . ALA A 1 84 ? -11.385 -2.885 10.508 1.00 84.50 84 ALA A C 1
ATOM 658 O O . ALA A 1 84 ? -12.062 -3.080 11.512 1.00 84.50 84 ALA A O 1
ATOM 659 N N . ALA A 1 85 ? -11.201 -1.660 10.009 1.00 82.69 85 ALA A N 1
ATOM 660 C CA . ALA A 1 85 ? -11.749 -0.450 10.614 1.00 82.69 85 ALA A CA 1
ATOM 661 C C . ALA A 1 85 ? -13.285 -0.478 10.677 1.00 82.69 85 ALA A C 1
ATOM 663 O O . ALA A 1 85 ? -13.870 -0.055 11.673 1.00 82.69 85 ALA A O 1
ATOM 664 N N . LYS A 1 86 ? -13.949 -1.016 9.642 1.00 85.94 86 LYS A N 1
ATOM 665 C CA . LYS A 1 86 ? -15.401 -1.226 9.663 1.00 85.94 86 LYS A CA 1
ATOM 666 C C . LYS A 1 86 ? -15.805 -2.208 10.767 1.00 85.94 86 LYS A C 1
ATOM 668 O O . LYS A 1 86 ? -16.698 -1.879 11.530 1.00 85.94 86 LYS A O 1
ATOM 673 N N . VAL A 1 87 ? -15.136 -3.356 10.888 1.00 82.62 87 VAL A N 1
ATOM 674 C CA . VAL A 1 87 ? -15.443 -4.358 11.929 1.00 82.62 87 VAL A CA 1
ATOM 675 C C . VAL A 1 87 ? -15.266 -3.785 13.335 1.00 82.62 87 VAL A C 1
ATOM 677 O O . VAL A 1 87 ? -16.125 -4.004 14.184 1.00 82.62 87 VAL A O 1
ATOM 680 N N . VAL A 1 88 ? -14.192 -3.030 13.580 1.00 75.81 88 VAL A N 1
ATOM 681 C CA . VAL A 1 88 ? -13.960 -2.373 14.879 1.00 75.81 88 VAL A CA 1
ATOM 682 C C . VAL A 1 88 ? -15.080 -1.378 15.185 1.00 75.81 88 VAL A C 1
ATOM 684 O O . VAL A 1 88 ? -15.678 -1.432 16.254 1.00 75.81 88 VAL A O 1
ATOM 687 N N . ARG A 1 89 ? -15.433 -0.518 14.224 1.00 78.75 89 ARG A N 1
ATOM 688 C CA . ARG A 1 89 ? -16.532 0.442 14.391 1.00 78.75 89 ARG A CA 1
ATOM 689 C C . ARG A 1 89 ? -17.878 -0.247 14.628 1.00 78.75 89 ARG A C 1
ATOM 691 O O . ARG A 1 89 ? -18.647 0.210 15.467 1.00 78.75 89 ARG A O 1
ATOM 698 N N . ASP A 1 90 ? -18.162 -1.318 13.892 1.00 81.50 90 ASP A N 1
ATOM 699 C CA . ASP A 1 90 ? -19.418 -2.059 14.002 1.00 81.50 90 ASP A CA 1
ATOM 700 C C . ASP A 1 90 ? -19.520 -2.772 15.369 1.00 81.50 90 ASP A C 1
ATOM 702 O O . ASP A 1 90 ? -20.603 -2.794 15.949 1.00 81.50 90 ASP A O 1
ATOM 706 N N . ARG A 1 91 ? -18.403 -3.271 15.932 1.00 74.00 91 ARG A N 1
ATOM 707 C CA . ARG A 1 91 ? -18.348 -3.808 17.309 1.00 74.00 91 ARG A CA 1
ATOM 708 C C . ARG A 1 91 ? -18.632 -2.740 18.364 1.00 74.00 91 ARG A C 1
ATOM 710 O O . ARG A 1 91 ? -19.525 -2.932 19.179 1.00 74.00 91 ARG A O 1
ATOM 717 N N . ILE A 1 92 ? -17.956 -1.593 18.289 1.00 69.88 92 ILE A N 1
ATOM 718 C CA . ILE A 1 92 ? -18.176 -0.472 19.222 1.00 69.88 92 ILE A CA 1
ATOM 719 C C . ILE A 1 92 ? -19.638 0.005 19.169 1.00 69.88 92 ILE A C 1
ATOM 721 O O . ILE A 1 92 ? -20.233 0.348 20.187 1.00 69.88 92 ILE A O 1
ATOM 725 N N . ALA A 1 93 ? -20.244 0.030 17.978 1.00 73.69 93 ALA A N 1
ATOM 726 C CA . ALA A 1 93 ? -21.647 0.405 17.819 1.00 73.69 93 ALA A CA 1
ATOM 727 C C . ALA A 1 93 ? -22.632 -0.646 18.367 1.00 73.69 93 ALA A C 1
ATOM 729 O O . ALA A 1 93 ? -23.767 -0.287 18.683 1.00 73.69 93 ALA A O 1
ATOM 730 N N . ALA A 1 94 ? -22.234 -1.920 18.440 1.00 74.12 94 ALA A N 1
ATOM 731 C CA . ALA A 1 94 ? -23.042 -2.996 19.006 1.00 74.12 94 ALA A CA 1
ATOM 732 C C . ALA A 1 94 ? -23.013 -2.984 20.543 1.00 74.12 94 ALA A C 1
ATOM 734 O O . ALA A 1 94 ? -24.081 -3.057 21.141 1.00 74.12 94 ALA A O 1
ATOM 735 N N . ASP A 1 95 ? -21.841 -2.788 21.159 1.00 64.69 95 ASP A N 1
ATOM 736 C CA . ASP A 1 95 ? -21.699 -2.700 22.627 1.00 64.69 95 ASP A CA 1
ATOM 737 C C . ASP A 1 95 ? -22.412 -1.478 23.230 1.00 64.69 95 ASP A C 1
ATOM 739 O O . ASP A 1 95 ? -22.826 -1.499 24.382 1.00 64.69 95 ASP A O 1
ATOM 743 N N . ARG A 1 96 ? -22.619 -0.409 22.449 1.00 61.69 96 ARG A N 1
ATOM 744 C CA . ARG A 1 96 ? -23.340 0.799 22.898 1.00 61.69 96 ARG A CA 1
ATOM 745 C C . ARG A 1 96 ? -24.869 0.701 22.832 1.00 61.69 96 ARG A C 1
ATOM 747 O O . ARG A 1 96 ? -25.537 1.683 23.162 1.00 61.69 96 ARG A O 1
ATOM 754 N N . ARG A 1 97 ? -25.452 -0.407 22.359 1.00 49.16 97 ARG A N 1
ATOM 755 C CA . ARG A 1 97 ? -26.917 -0.568 22.364 1.00 49.16 97 ARG A CA 1
ATOM 756 C C . ARG A 1 97 ? -27.365 -1.120 23.720 1.00 49.16 97 ARG A C 1
ATOM 758 O O . ARG A 1 97 ? -26.895 -2.194 24.086 1.00 49.16 97 ARG A O 1
ATOM 765 N N . PRO A 1 98 ? -28.271 -0.440 24.448 1.00 47.31 98 PRO A N 1
ATOM 766 C CA . PRO A 1 98 ? -28.888 -1.045 25.621 1.00 47.31 98 PRO A CA 1
ATOM 767 C C . PRO A 1 98 ? -29.744 -2.259 25.198 1.00 47.31 98 PRO A C 1
ATOM 769 O O . PRO A 1 98 ? -30.194 -2.293 24.044 1.00 47.31 98 PRO A O 1
ATOM 772 N N . PRO A 1 99 ? -29.930 -3.247 26.095 1.00 55.44 99 PRO A N 1
ATOM 773 C CA . PRO A 1 99 ? -30.756 -4.431 25.846 1.00 55.44 99 PRO A CA 1
ATOM 774 C C . PRO A 1 99 ? -32.223 -4.094 25.548 1.00 55.44 99 PRO A C 1
ATOM 776 O O . PRO A 1 99 ? -32.719 -3.057 26.047 1.00 55.44 99 PRO A O 1
#

pLDDT: mean 86.11, std 11.19, range [47.31, 97.88]

Sequence (99 aa):
MLEPVSAGSSEDEAAEVDYRNALWLRSYMDMYILRWACLWLGLLALAILVHSYEFPGILLMAALTGAVFGFAGMVNMIAMYRRAAKVVRDRIAADRRPP

Radius of gyration: 20.73 Å; chains: 1; bounding box: 49×16×58 Å